Protein 3JSC (pdb70)

B-factor: mean 17.69, std 8.19, range [7.5, 48.82]

Sequence (96 aa):
SQFTLYKNKDKSSAKTYPYFVVDVQSDLLDNLNTRLVIPLTPIELLCPTIHIDEGDFIMMLTQQQMTSVPVVKILSEPVVNELSSTFRNEIIAAIDFLITGI

InterPro domains:
  IPR002712 Toxin CcdB [PF01845] (3-104)
  IPR011067 Plasmid maintenance toxin/Cell growth inhibitor [G3DSA:2.30.30.110] (1-105)

Structure (mmCIF, N/CA/C/O backbone):
data_3JSC
#
_entry.id   3JSC
#
_cell.length_a   84.487
_cell.length_b   84.487
_cell.length_c   84.487
_cell.angle_alpha   90.00
_cell.angle_beta   90.00
_cell.angle_gamma   90.00
#
_symmetry.space_group_name_H-M   'I 21 3'
#
loop_
_entity.id
_entity.type
_entity.pdbx_description
1 polymer CcdB
2 non-polymer 'SULFATE ION'
3 water water
#
loop_
_atom_site.group_PDB
_atom_site.id
_atom_site.type_symbol
_atom_site.label_atom_id
_atom_site.label_alt_id
_atom_site.label_comp_id
_atom_site.label_asym_id
_atom_site.label_entity_id
_atom_site.label_seq_id
_atom_site.pdbx_PDB_ins_code
_atom_site.Cartn_x
_atom_site.Cartn_y
_atom_site.Cartn_z
_atom_site.occupancy
_atom_site.B_iso_or_equiv
_atom_site.auth_seq_id
_atom_site.auth_comp_id
_atom_site.auth_asym_id
_atom_site.auth_atom_id
_atom_site.pdbx_PDB_model_num
ATOM 1 N N . SER A 1 2 ? -6.697 7.813 -5.671 1.00 10.28 2 SER A N 1
ATOM 2 C CA . SER A 1 2 ? -6.560 6.355 -5.744 1.00 10.07 2 SER A CA 1
ATOM 3 C C . SER A 1 2 ? -7.080 5.776 -4.431 1.00 9.39 2 SER A C 1
ATOM 4 O O . SER A 1 2 ? -7.017 6.445 -3.378 1.00 9.02 2 SER A O 1
ATOM 7 N N . GLN A 1 3 ? -7.590 4.553 -4.484 1.00 9.62 3 GLN A N 1
ATOM 8 C CA . GLN A 1 3 ? -8.420 4.073 -3.381 1.00 9.70 3 GLN A CA 1
ATOM 9 C C . GLN A 1 3 ? -7.601 3.819 -2.127 1.00 9.73 3 GLN A C 1
ATOM 10 O O . GLN A 1 3 ? -6.580 3.102 -2.159 1.00 10.25 3 GLN A O 1
ATOM 16 N N . PHE A 1 4 ? -8.105 4.371 -1.026 1.00 8.15 4 PHE A N 1
ATOM 17 C CA . PHE A 1 4 ? -7.500 4.314 0.317 1.00 10.33 4 PHE A CA 1
ATOM 18 C C . PHE A 1 4 ? -6.276 5.201 0.478 1.00 9.78 4 PHE A C 1
ATOM 19 O O . PHE A 1 4 ? -5.554 5.091 1.473 1.00 11.34 4 PHE A O 1
ATOM 27 N N . THR A 1 5 ? -6.049 6.099 -0.473 1.00 8.84 5 THR A N 1
ATOM 28 C CA . THR A 1 5 ? -5.013 7.118 -0.310 1.00 8.65 5 THR A CA 1
ATOM 29 C C . THR A 1 5 ? -5.507 8.275 0.520 1.00 8.78 5 THR A C 1
ATOM 30 O O . THR A 1 5 ? -6.679 8.665 0.427 1.00 9.89 5 THR A O 1
ATOM 34 N N . LEU A 1 6 ? -4.611 8.830 1.343 1.00 10.35 6 LEU A N 1
ATOM 35 C CA . LEU A 1 6 ? -4.856 10.045 2.107 1.00 9.24 6 LEU A CA 1
ATOM 36 C C . LEU A 1 6 ? -4.476 11.258 1.274 1.00 10.29 6 LEU A C 1
ATOM 37 O O . LEU A 1 6 ? -3.372 11.307 0.705 1.00 11.27 6 LEU A O 1
ATOM 42 N N . TYR A 1 7 ? -5.377 12.227 1.197 1.00 9.04 7 TYR A N 1
ATOM 43 C CA . TYR A 1 7 ? -5.144 13.493 0.498 1.00 8.99 7 TYR A CA 1
ATOM 44 C C . TYR A 1 7 ? -5.3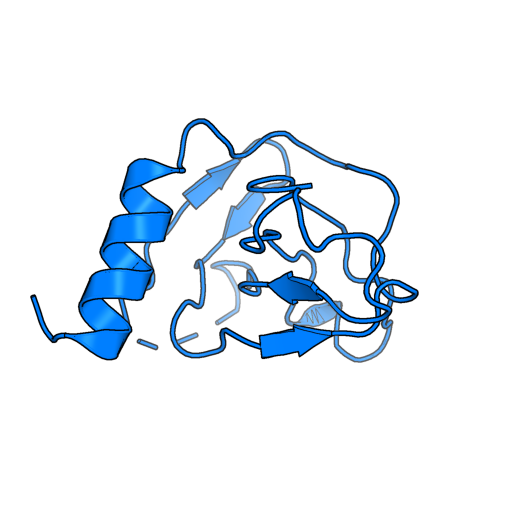49 14.663 1.433 1.00 10.69 7 TYR A C 1
ATOM 45 O O . TYR A 1 7 ? -6.251 14.631 2.273 1.00 10.58 7 TYR A O 1
ATOM 54 N N . LYS A 1 8 ? -4.540 15.715 1.293 1.00 10.93 8 LYS A N 1
ATOM 55 C CA . LYS A 1 8 ? -4.851 16.963 1.974 1.00 12.15 8 LYS A CA 1
ATOM 56 C C . LYS A 1 8 ? -6.016 17.649 1.280 1.00 12.69 8 LYS A C 1
ATOM 57 O O . LYS A 1 8 ? -6.129 17.619 0.053 1.00 13.24 8 LYS A O 1
ATOM 60 N N . ASN A 1 9 ? -6.877 18.266 2.084 1.00 11.26 9 ASN A N 1
ATOM 61 C CA . ASN A 1 9 ? -7.992 19.076 1.587 1.00 10.56 9 ASN A CA 1
ATOM 62 C C . ASN A 1 9 ? -7.482 20.459 1.230 1.00 13.54 9 ASN A C 1
ATOM 63 O O . ASN A 1 9 ? -7.103 21.221 2.122 1.00 14.47 9 ASN A O 1
ATOM 68 N N . LYS A 1 10 ? -7.507 20.772 -0.065 1.00 12.89 10 LYS A N 1
ATOM 69 C CA . LYS A 1 10 ? -7.002 22.052 -0.540 1.00 12.41 10 LYS A CA 1
ATOM 70 C C . LYS A 1 10 ? -7.996 23.185 -0.408 1.00 16.12 10 LYS A C 1
ATOM 71 O O . LYS A 1 10 ? -7.639 24.325 -0.680 1.00 18.48 10 LYS A O 1
ATOM 76 N N . ASP A 1 11 ? -9.225 22.891 -0.006 1.00 14.53 11 ASP A N 1
ATOM 77 C CA . ASP A 1 11 ? -10.215 23.926 0.263 1.00 16.16 11 ASP A CA 1
ATOM 78 C C . ASP A 1 11 ? -9.923 24.563 1.604 1.00 20.48 11 ASP A C 1
ATOM 79 O O . ASP A 1 11 ? -10.186 23.978 2.667 1.00 18.92 11 ASP A O 1
ATOM 84 N N . LYS A 1 12 ? -9.361 25.767 1.549 1.00 18.97 12 LYS A N 1
ATOM 85 C CA . LYS A 1 12 ? -8.838 26.437 2.727 1.00 20.40 12 LYS A CA 1
ATOM 86 C C . LYS A 1 12 ? -9.886 26.694 3.815 1.00 20.62 12 LYS A C 1
ATOM 87 O O . LYS A 1 12 ? -9.571 26.577 4.995 1.00 27.92 12 LYS A O 1
ATOM 91 N N . SER A 1 13 ? -11.123 27.024 3.435 1.00 22.72 13 SER A N 1
ATOM 92 C CA . SER A 1 13 ? -12.167 27.222 4.446 1.00 30.29 13 SER A CA 1
ATOM 93 C C . SER A 1 13 ? -12.407 25.959 5.261 1.00 30.97 13 SER A C 1
ATOM 94 O O . SER A 1 13 ? -12.409 25.984 6.498 1.00 39.45 13 SER A O 1
ATOM 97 N N . SER A 1 14 ? -12.578 24.838 4.576 1.00 20.96 14 SER A N 1
ATOM 98 C CA . SER A 1 14 ? -13.013 23.643 5.276 1.00 20.02 14 SER A CA 1
ATOM 99 C C . SER A 1 14 ? -11.855 22.859 5.841 1.00 16.73 14 SER A C 1
ATOM 100 O O . SER A 1 14 ? -12.087 21.902 6.574 1.00 18.25 14 SER A O 1
ATOM 103 N N . ALA A 1 15 ? -10.631 23.258 5.507 1.00 17.55 15 ALA A N 1
ATOM 104 C CA . ALA A 1 15 ? -9.459 22.458 5.895 1.00 15.54 15 ALA A CA 1
ATOM 105 C C . ALA A 1 15 ? -9.152 22.500 7.378 1.00 20.97 15 ALA A C 1
ATOM 106 O O . ALA A 1 15 ? -8.510 21.598 7.894 1.00 17.83 15 ALA A O 1
ATOM 108 N N . LYS A 1 16 ? -9.578 23.547 8.075 1.00 21.00 16 LYS A N 1
ATOM 109 C CA . LYS A 1 16 ? -9.347 23.577 9.512 1.00 20.30 16 LYS A CA 1
ATOM 110 C C . LYS A 1 16 ? -10.126 22.452 10.214 1.00 21.98 16 LYS A C 1
ATOM 111 O O . LYS A 1 16 ? -9.588 21.744 11.065 1.00 28.42 16 LYS A O 1
ATOM 114 N N . THR A 1 17 ? -11.374 22.249 9.808 1.00 18.52 17 THR A N 1
ATOM 115 C CA . THR A 1 17 ? -12.199 21.185 10.365 1.00 17.50 17 THR A CA 1
ATOM 116 C C . THR A 1 17 ? -11.922 19.819 9.713 1.00 16.08 17 THR A C 1
ATOM 117 O O . THR A 1 17 ? -11.929 18.775 10.391 1.00 17.55 17 THR A O 1
ATOM 121 N N . TYR A 1 18 ? -11.674 19.839 8.405 1.00 13.54 18 TYR A N 1
ATOM 122 C CA . TYR A 1 18 ? -11.481 18.603 7.643 1.00 13.34 18 TYR A CA 1
ATOM 123 C C . TYR A 1 18 ? -10.160 18.685 6.892 1.00 10.87 18 TYR A C 1
ATOM 124 O O . TYR A 1 18 ? -10.135 18.924 5.675 1.00 12.10 18 TYR A O 1
ATOM 133 N N . PRO A 1 19 ? -9.044 18.505 7.607 1.00 11.66 19 PRO A N 1
ATOM 134 C CA . PRO A 1 19 ? -7.736 18.707 6.966 1.00 11.27 19 PRO A CA 1
ATOM 135 C C . PRO A 1 19 ? -7.380 17.675 5.884 1.00 8.85 19 PRO A C 1
ATOM 136 O O . PRO A 1 19 ? -6.567 17.987 5.012 1.00 12.34 19 PRO A O 1
ATOM 140 N N . TYR A 1 20 ? -7.968 16.480 5.964 1.00 10.22 20 TYR A N 1
ATOM 141 C CA . TYR A 1 20 ? -7.606 15.402 5.045 1.00 10.09 20 TYR A CA 1
ATOM 142 C C . TYR A 1 20 ? -8.849 14.664 4.618 1.00 9.02 20 TYR A C 1
ATOM 143 O O . TYR A 1 20 ? -9.865 14.660 5.325 1.00 10.41 20 TYR A O 1
ATOM 152 N N . PHE A 1 21 ? -8.731 13.988 3.492 1.00 8.40 21 PHE A N 1
ATOM 153 C CA . PHE A 1 21 ? -9.744 13.088 2.988 1.00 8.48 21 PHE A CA 1
ATOM 154 C C . PHE A 1 21 ? -9.119 11.737 2.734 1.00 10.86 21 PHE A C 1
ATOM 155 O O . PHE A 1 21 ? -7.972 11.666 2.267 1.00 11.22 21 PHE A O 1
ATOM 163 N N . VAL A 1 22 ? -9.846 10.660 3.023 1.00 8.80 22 VAL A N 1
ATOM 164 C CA A VAL A 1 22 ? -9.488 9.321 2.555 0.56 9.47 22 VAL A CA 1
ATOM 165 C CA B VAL A 1 22 ? -9.433 9.363 2.500 0.44 9.55 22 VAL A CA 1
ATOM 166 C C . VAL A 1 22 ? -10.306 9.013 1.300 1.00 8.63 22 VAL A C 1
ATOM 167 O O . VAL A 1 22 ? -11.536 8.997 1.364 1.00 9.64 22 VAL A O 1
ATOM 174 N N . ASP A 1 23 ? -9.652 8.789 0.168 1.00 8.44 23 ASP A N 1
ATOM 175 C CA . ASP A 1 23 ? -10.335 8.467 -1.085 1.00 8.34 23 ASP A CA 1
ATOM 176 C C . ASP A 1 23 ? -10.854 7.022 -0.986 1.00 8.41 23 ASP A C 1
ATOM 177 O O . ASP A 1 23 ? -10.101 6.104 -0.621 1.00 9.34 23 ASP A O 1
ATOM 182 N N . VAL A 1 24 ? -12.154 6.827 -1.206 1.00 7.50 24 VAL A N 1
ATOM 183 C CA . VAL A 1 24 ? -12.746 5.476 -1.133 1.00 8.24 24 VAL A CA 1
ATOM 184 C C . VAL A 1 24 ? -13.378 5.003 -2.444 1.00 10.19 24 VAL A C 1
ATOM 185 O O . VAL A 1 24 ? -14.061 3.985 -2.468 1.00 10.32 24 VAL A O 1
ATOM 189 N N . GLN A 1 25 ? -13.087 5.715 -3.530 1.00 8.97 25 GLN A N 1
ATOM 190 C CA . GLN A 1 25 ? -13.652 5.395 -4.830 1.00 8.99 25 GLN A CA 1
ATOM 191 C C . GLN A 1 25 ? -12.890 4.292 -5.536 1.00 9.46 25 GLN A C 1
ATOM 192 O O . GLN A 1 25 ? -11.661 4.180 -5.408 1.00 11.09 25 GLN A O 1
ATOM 198 N N . SER A 1 26 ? -13.601 3.486 -6.328 1.00 10.80 26 SER A N 1
ATOM 199 C CA . SER A 1 26 ? -12.917 2.505 -7.171 1.00 9.64 26 SER A CA 1
ATOM 200 C C . SER A 1 26 ? -11.912 3.169 -8.107 1.00 11.48 26 SER A C 1
ATOM 201 O O . SER A 1 26 ? -12.233 4.155 -8.760 1.00 12.39 26 SER A O 1
ATOM 204 N N . ASP A 1 27 ? -10.707 2.609 -8.192 1.00 10.80 27 ASP A N 1
ATOM 205 C CA . ASP A 1 27 ? -9.701 3.145 -9.103 1.00 11.48 27 ASP A CA 1
ATOM 206 C C . ASP A 1 27 ? -10.183 3.111 -10.553 1.00 13.66 27 ASP A C 1
ATOM 207 O O . ASP A 1 27 ? -9.738 3.901 -11.373 1.00 16.72 27 ASP A O 1
ATOM 212 N N . LEU A 1 28 ? -11.088 2.192 -10.856 1.00 13.33 28 LEU A N 1
ATOM 213 C CA . LEU A 1 28 ? -11.584 2.084 -12.231 1.00 15.84 28 LEU A CA 1
ATOM 214 C C . LEU A 1 28 ? -12.334 3.327 -12.666 1.00 18.87 28 LEU A C 1
ATOM 215 O O . LEU A 1 28 ? -12.497 3.564 -13.859 1.00 18.02 28 LEU A O 1
ATOM 220 N N . LEU A 1 29 ? -12.777 4.123 -11.700 1.00 13.34 29 LEU A N 1
ATOM 221 C CA . LEU A 1 29 ? -13.601 5.292 -11.966 1.00 14.29 29 LEU A CA 1
ATOM 222 C C . LEU A 1 29 ? -12.888 6.607 -11.748 1.00 15.38 29 LEU A C 1
ATOM 223 O O . LEU A 1 29 ? -13.511 7.655 -11.706 1.00 15.00 29 LEU A O 1
ATOM 228 N N . ASP A 1 30 ? -11.564 6.585 -11.633 1.00 15.93 30 ASP A N 1
ATOM 229 C CA . ASP A 1 30 ? -10.902 7.812 -11.207 1.00 15.69 30 ASP A CA 1
ATOM 230 C C . ASP A 1 30 ? -10.578 8.813 -12.328 1.00 19.44 30 ASP A C 1
ATOM 231 O O . ASP A 1 30 ? -9.965 9.848 -12.077 1.00 21.83 30 ASP A O 1
ATOM 236 N N . ASN A 1 31 ? -11.057 8.516 -13.535 1.00 18.36 31 ASN A N 1
ATOM 237 C CA . ASN A 1 31 ? -11.141 9.534 -14.591 1.00 22.91 31 ASN A CA 1
ATOM 238 C C . ASN A 1 31 ? -12.349 10.462 -14.458 1.00 21.77 31 AS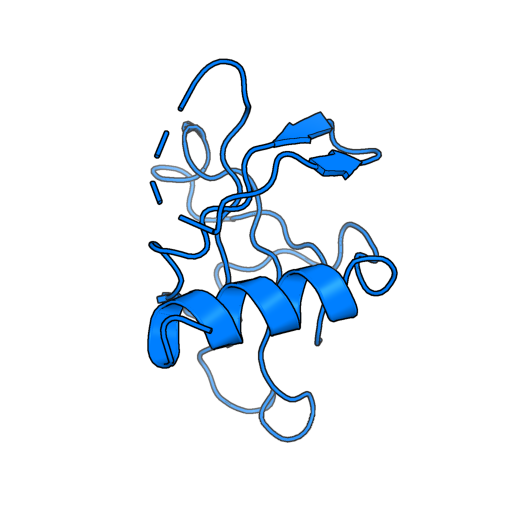N A C 1
ATOM 239 O O . ASN A 1 31 ? -12.447 11.459 -15.170 1.00 21.21 31 ASN A O 1
ATOM 244 N N . LEU A 1 32 ? -13.270 10.141 -13.557 1.00 15.64 32 LEU A N 1
ATOM 245 C CA . LEU A 1 32 ? -14.315 11.106 -13.229 1.00 14.95 32 LEU A CA 1
ATOM 246 C C . LEU A 1 32 ? -13.723 12.387 -12.646 1.00 15.33 32 LEU A C 1
ATOM 247 O O . LEU A 1 32 ? -12.608 12.384 -12.092 1.00 16.57 32 LEU A O 1
ATOM 252 N N . ASN A 1 33 ? -14.490 13.466 -12.729 1.00 16.39 33 ASN A N 1
ATOM 253 C CA . ASN A 1 33 ? -14.062 14.746 -12.162 1.00 17.38 33 ASN A CA 1
ATOM 254 C C . ASN A 1 33 ? -14.359 14.906 -10.679 1.00 16.71 33 ASN A C 1
ATOM 255 O O . ASN A 1 33 ? -14.024 15.926 -10.096 1.00 16.42 33 ASN A O 1
ATOM 260 N N . THR A 1 34 ? -15.008 13.908 -10.083 1.00 14.90 34 THR A N 1
ATOM 261 C CA . THR A 1 34 ? -15.297 13.906 -8.640 1.00 13.32 34 THR A CA 1
ATOM 262 C C . THR A 1 34 ? -14.740 12.637 -8.003 1.00 13.28 34 THR A C 1
ATOM 263 O O . THR A 1 34 ? -14.452 11.650 -8.677 1.00 13.20 34 THR A O 1
ATOM 267 N N . ARG A 1 35 ? -14.580 12.676 -6.689 1.00 11.74 35 ARG A N 1
ATOM 268 C CA . ARG A 1 35 ? -14.031 11.534 -5.970 1.00 10.85 35 ARG A CA 1
ATOM 269 C C . ARG A 1 35 ? -14.808 11.347 -4.684 1.00 8.05 35 ARG A C 1
ATOM 270 O O . ARG A 1 35 ? -14.949 12.284 -3.896 1.00 9.51 35 ARG A O 1
ATOM 278 N N . LEU A 1 36 ? -15.307 10.132 -4.462 1.00 9.41 36 LEU A N 1
ATOM 279 C CA . LEU A 1 36 ? -15.959 9.795 -3.186 1.00 8.54 36 LEU A CA 1
ATOM 280 C C . LEU A 1 36 ? -14.885 9.697 -2.095 1.00 9.08 36 LEU A C 1
ATOM 281 O O . LEU A 1 36 ? -13.906 8.938 -2.237 1.00 8.90 36 LEU A O 1
ATOM 286 N N . VAL A 1 37 ? -15.075 10.447 -1.016 1.00 8.30 37 VAL A N 1
ATOM 287 C CA . VAL A 1 37 ? -14.070 10.517 0.053 1.00 8.30 37 VAL A CA 1
ATOM 288 C C . VAL A 1 37 ? -14.740 10.469 1.422 1.00 10.44 37 VAL A C 1
ATOM 289 O O . VAL A 1 37 ? -15.922 10.787 1.569 1.00 10.37 37 VAL A O 1
ATOM 293 N N . ILE A 1 38 ? -13.998 10.032 2.434 1.00 8.82 38 ILE A N 1
ATOM 294 C CA . ILE A 1 38 ? -14.432 10.190 3.831 1.00 8.41 38 ILE A CA 1
ATOM 295 C C . ILE A 1 38 ? -13.539 11.254 4.467 1.00 9.41 38 ILE A C 1
ATOM 296 O O . ILE A 1 38 ? -12.308 11.141 4.440 1.00 9.37 38 ILE A O 1
ATOM 301 N N . PRO A 1 39 ? -14.125 12.326 5.003 1.00 8.17 39 PRO A N 1
ATOM 302 C CA . PRO A 1 39 ? -13.312 13.348 5.686 1.00 8.47 39 PRO A CA 1
ATOM 303 C C . PRO A 1 39 ? -12.764 12.900 7.045 1.00 9.40 39 PRO A C 1
ATOM 304 O O . PRO A 1 39 ? -13.411 12.104 7.740 1.00 10.14 39 PRO A O 1
ATOM 308 N N . LEU A 1 40 ? -11.576 13.404 7.380 1.00 10.03 40 LEU A N 1
ATOM 309 C CA . LEU A 1 40 ? -10.988 13.234 8.699 1.00 10.51 40 LEU A CA 1
ATOM 310 C C . LEU A 1 40 ? -11.027 14.551 9.448 1.00 10.29 40 LEU A C 1
ATOM 311 O O . LEU A 1 40 ? -10.730 15.599 8.890 1.00 12.37 40 LEU A O 1
ATOM 316 N N . THR A 1 41 ? -11.406 14.493 10.712 1.00 10.84 41 THR A N 1
ATOM 317 C CA . THR A 1 41 ? -11.329 15.657 11.581 1.00 13.58 41 THR A CA 1
ATOM 318 C C . THR A 1 41 ? -10.418 15.343 12.778 1.00 13.42 41 THR A C 1
ATOM 319 O O . THR A 1 41 ? -10.407 14.222 13.275 1.00 13.82 41 THR A O 1
ATOM 323 N N . PRO A 1 42 ? -9.613 16.320 13.227 1.00 13.38 42 PRO A N 1
ATOM 324 C CA . PRO A 1 42 ? -8.707 16.039 14.350 1.00 15.05 42 PRO A CA 1
ATOM 325 C C . PRO A 1 42 ? -9.474 15.684 15.616 1.00 16.72 42 PRO A C 1
ATOM 326 O O . PRO A 1 42 ? -10.522 16.261 15.879 1.00 17.50 42 PRO A O 1
ATOM 330 N N . ILE A 1 43 ? -8.950 14.751 16.402 1.00 15.12 43 ILE A N 1
ATOM 331 C CA . ILE A 1 43 ? -9.641 14.387 17.634 1.00 17.25 43 ILE A CA 1
ATOM 332 C C . ILE A 1 43 ? -9.827 15.588 18.564 1.00 26.91 43 ILE A C 1
ATOM 333 O O . ILE A 1 43 ? -10.802 15.646 19.306 1.00 28.94 43 ILE A O 1
ATOM 338 N N . GLU A 1 44 ? -8.898 16.540 18.506 1.00 21.68 44 GLU A N 1
ATOM 339 C CA . GLU A 1 44 ? -8.988 17.757 19.323 1.00 27.14 44 GLU A CA 1
ATOM 340 C C . GLU A 1 44 ? -10.258 18.569 19.055 1.00 34.19 44 GLU A C 1
ATOM 341 O O . GLU A 1 44 ? -10.718 19.306 19.923 1.00 37.63 44 GLU A O 1
ATOM 347 N N . LEU A 1 45 ? -10.820 18.438 17.857 1.00 28.95 45 LEU A N 1
ATOM 348 C CA . LEU A 1 45 ? -12.060 19.131 17.518 1.00 33.18 45 LEU A CA 1
ATOM 349 C C . LEU A 1 45 ? -13.272 18.271 17.841 1.00 37.05 45 LEU A C 1
ATOM 350 O O . LEU A 1 45 ? -14.404 18.661 17.565 1.00 48.82 45 LEU A O 1
ATOM 355 N N . LEU A 1 54 ? -18.835 3.351 13.676 1.00 25.32 54 LEU A N 1
ATOM 356 C CA . LEU A 1 54 ? -19.151 4.084 12.452 1.00 20.21 54 LEU A CA 1
ATOM 357 C C . LEU A 1 54 ? -18.038 5.074 12.108 1.00 20.44 54 LEU A C 1
ATOM 358 O O . LEU A 1 54 ? -17.664 5.207 10.939 1.00 18.38 54 LEU A O 1
ATOM 363 N N . CYS A 1 55 ? -17.520 5.747 13.139 1.00 22.15 55 CYS A N 1
ATOM 364 C CA . CYS A 1 55 ? -16.501 6.800 12.995 1.00 17.27 55 CYS A CA 1
ATOM 365 C C . CYS A 1 55 ? -15.277 6.478 13.843 1.00 18.14 55 CYS A C 1
ATOM 366 O O . CYS A 1 55 ? -15.061 7.112 14.879 1.00 23.41 55 CYS A O 1
ATOM 369 N N . PRO A 1 56 ? -14.478 5.519 13.388 1.00 19.66 56 PRO A N 1
ATOM 370 C CA . PRO A 1 56 ? -13.350 5.074 14.215 1.00 24.10 56 PRO A CA 1
ATOM 371 C C . PRO A 1 56 ? -12.321 6.164 14.358 1.00 24.20 56 PRO A C 1
ATOM 372 O O . PRO A 1 56 ? -12.182 7.019 13.484 1.00 19.19 56 PRO A O 1
ATOM 376 N N . THR A 1 57 ? -11.577 6.099 15.451 1.00 21.24 57 THR A N 1
ATOM 377 C CA . THR A 1 57 ? -10.406 6.935 15.628 1.00 18.04 57 THR A CA 1
ATOM 378 C C . THR A 1 57 ? -9.219 6.265 14.964 1.00 15.95 57 THR A C 1
ATOM 379 O O . THR A 1 57 ? -8.977 5.063 15.179 1.00 22.84 57 THR A O 1
ATOM 383 N N . ILE A 1 58 ? -8.466 7.023 14.182 1.00 14.64 58 ILE A N 1
ATOM 384 C CA . ILE A 1 58 ? -7.258 6.499 13.573 1.00 17.16 58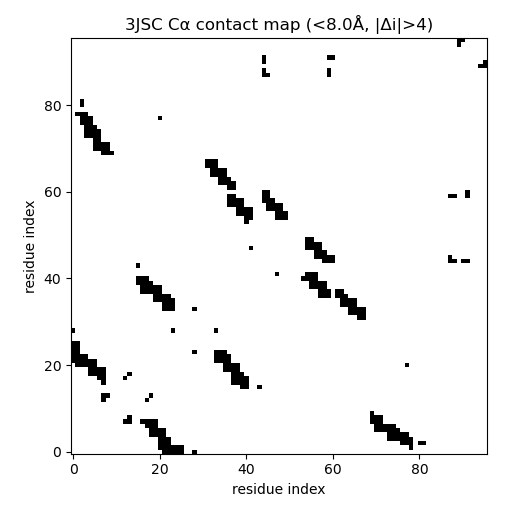 ILE A CA 1
ATOM 385 C C . ILE A 1 58 ? -6.014 7.326 13.909 1.00 19.68 58 ILE A C 1
ATOM 386 O O . ILE A 1 58 ? -6.058 8.550 14.070 1.00 18.12 58 ILE A O 1
ATOM 391 N N . HIS A 1 59 ? -4.890 6.628 14.019 1.00 16.57 59 HIS A N 1
ATOM 392 C CA . HIS A 1 59 ? -3.638 7.244 14.371 1.00 17.11 59 HIS A CA 1
ATOM 393 C C . HIS A 1 59 ? -2.650 6.986 13.254 1.00 16.69 59 HIS A C 1
ATOM 394 O O . HIS A 1 59 ? -2.194 5.844 13.051 1.00 20.84 59 HIS A O 1
ATOM 401 N N . ILE A 1 60 ? -2.339 8.042 12.527 1.00 17.68 60 ILE A N 1
ATOM 402 C CA . ILE A 1 60 ? -1.502 7.924 11.355 1.00 18.10 60 ILE A CA 1
ATOM 403 C C . ILE A 1 60 ? -0.358 8.916 11.468 1.00 18.36 60 ILE A C 1
ATOM 404 O O . ILE A 1 60 ? -0.309 9.730 12.399 1.00 21.41 60 ILE A O 1
ATOM 409 N N . ASP A 1 61 ? 0.580 8.855 10.533 1.00 21.16 61 ASP A N 1
ATOM 410 C CA . ASP A 1 61 ? 1.734 9.735 10.610 1.00 21.75 61 ASP A CA 1
ATOM 411 C C . ASP A 1 61 ? 1.358 11.210 10.710 1.00 21.59 61 ASP A C 1
ATOM 412 O O . ASP A 1 61 ? 2.054 12.002 11.340 1.00 23.76 61 ASP A O 1
ATOM 417 N N . GLU A 1 62 ? 0.231 11.580 10.105 1.00 18.47 62 GLU A N 1
ATOM 418 C CA . GLU A 1 62 ? -0.184 12.969 10.017 1.00 18.29 62 GLU A CA 1
ATOM 419 C C . GLU A 1 62 ? -0.929 13.463 11.253 1.00 18.22 62 GLU A C 1
ATOM 420 O O . GLU A 1 62 ? -1.234 14.650 11.356 1.00 21.35 62 GLU A O 1
ATOM 426 N N . GLY A 1 63 ? -1.263 12.539 12.145 1.00 16.68 63 GLY A N 1
ATOM 427 C CA . GLY A 1 63 ? -1.950 12.904 13.371 1.00 21.44 63 GLY A CA 1
ATOM 428 C C . GLY A 1 63 ? -3.029 11.934 13.787 1.00 15.73 63 GLY A C 1
ATOM 429 O O . GLY A 1 63 ? -3.068 10.781 13.350 1.00 17.33 63 GLY A O 1
ATOM 430 N N . ASP A 1 64 ? -3.909 12.416 14.660 1.00 15.16 64 ASP A N 1
ATOM 431 C CA . ASP A 1 64 ? -4.946 11.591 15.271 1.00 14.31 64 ASP A CA 1
ATOM 432 C C . ASP A 1 64 ? -6.307 12.145 14.878 1.00 13.63 64 ASP A C 1
ATOM 433 O O . ASP A 1 64 ? -6.619 13.318 15.146 1.00 13.18 64 ASP A O 1
ATOM 438 N N . PHE A 1 65 ? -7.123 11.298 14.242 1.00 13.22 65 PHE A N 1
ATOM 439 C CA . PHE A 1 65 ? -8.324 11.786 13.571 1.00 13.60 65 PHE A CA 1
ATOM 440 C C . PHE A 1 65 ? -9.505 10.885 13.843 1.00 14.57 65 PHE A C 1
ATOM 441 O O . PHE A 1 65 ? -9.341 9.695 14.114 1.00 13.98 65 PHE A O 1
ATOM 449 N N . ILE A 1 66 ? -10.693 11.470 13.763 1.00 11.77 66 ILE A N 1
ATOM 450 C CA . ILE A 1 66 ? -11.912 10.703 13.635 1.00 12.43 66 ILE A CA 1
ATOM 451 C C . ILE A 1 66 ? -12.189 10.587 12.151 1.00 11.81 66 ILE A C 1
ATOM 452 O O . ILE A 1 66 ? -12.193 11.591 11.422 1.00 11.83 66 ILE A O 1
ATOM 457 N N . MET A 1 67 ? -12.399 9.353 11.704 1.00 11.66 67 MET A N 1
ATOM 458 C CA A MET A 1 67 ? -12.818 9.068 10.333 0.51 12.51 67 MET A CA 1
ATOM 459 C CA B MET A 1 67 ? -12.816 9.102 10.333 0.49 12.51 67 MET A CA 1
ATOM 460 C C . MET A 1 67 ? -14.330 9.236 10.248 1.00 12.77 67 MET A C 1
ATOM 461 O O . MET A 1 67 ? -15.089 8.391 10.752 1.00 13.03 67 MET A O 1
ATOM 470 N N . LEU A 1 68 ? -14.773 10.312 9.616 1.00 10.06 68 LEU A N 1
ATOM 471 C CA . LEU A 1 68 ? -16.185 10.696 9.656 1.00 11.71 68 LEU A CA 1
ATOM 472 C C . LEU A 1 68 ? -16.985 10.065 8.542 1.00 9.99 68 LEU A C 1
ATOM 473 O O . LEU A 1 68 ? -17.446 10.736 7.610 1.00 10.53 68 LEU A O 1
ATOM 478 N N . THR A 1 69 ? -17.161 8.763 8.670 1.00 10.21 69 THR A N 1
ATOM 479 C CA . THR A 1 69 ? -17.872 7.987 7.669 1.00 11.02 69 THR A CA 1
ATOM 480 C C . THR A 1 69 ? -19.264 8.551 7.400 1.00 10.70 69 THR A C 1
ATOM 481 O O . THR A 1 69 ? -19.728 8.523 6.245 1.00 13.18 69 THR A O 1
ATOM 485 N N . GLN A 1 70 ? -19.931 9.062 8.429 1.00 14.24 70 GLN A N 1
ATOM 486 C CA . GLN A 1 70 ? -21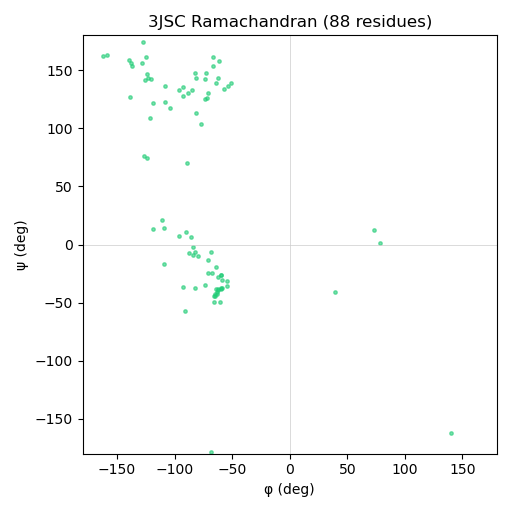.287 9.534 8.174 1.00 17.22 70 GLN A CA 1
ATOM 487 C C . GLN A 1 70 ? -21.303 10.806 7.334 1.00 15.84 70 GLN A C 1
ATOM 488 O O . GLN A 1 70 ? -22.360 11.185 6.808 1.00 16.74 70 GLN A O 1
ATOM 493 N N . GLN A 1 71 ? -20.137 11.451 7.195 1.00 12.33 71 GLN A N 1
ATOM 494 C CA A GLN A 1 71 ? -19.988 12.644 6.366 0.40 12.30 71 GLN A CA 1
ATOM 495 C CA B GLN A 1 71 ? -20.019 12.634 6.352 0.60 12.26 71 GLN A CA 1
ATOM 496 C C . GLN A 1 71 ? -19.317 12.332 5.022 1.00 10.98 71 GLN A C 1
ATOM 497 O O . GLN A 1 71 ? -18.790 13.243 4.359 1.00 11.82 71 GLN A O 1
ATOM 508 N N . MET A 1 72 ? -19.332 11.056 4.632 1.00 9.94 72 MET A N 1
ATOM 509 C CA . MET A 1 72 ? -18.820 10.639 3.324 1.00 10.77 72 MET A CA 1
ATOM 510 C C . MET A 1 72 ? -19.442 11.505 2.238 1.00 10.76 72 MET A C 1
ATOM 511 O O . MET A 1 72 ? -20.642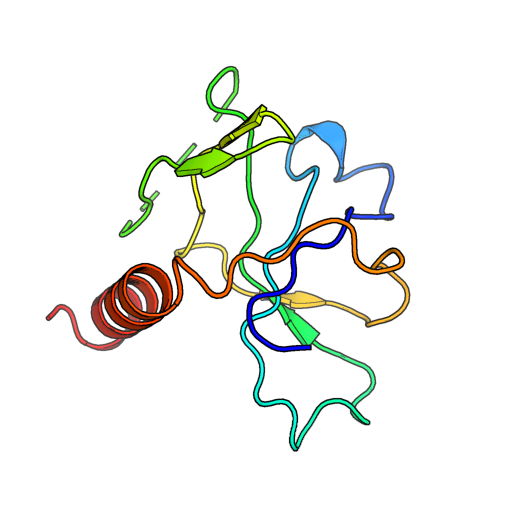 11.795 2.291 1.00 12.78 72 MET A O 1
ATOM 516 N N . THR A 1 73 ? -18.649 11.918 1.252 1.00 10.25 73 THR A N 1
ATOM 517 C CA . THR A 1 73 ? -19.141 12.821 0.232 1.00 9.11 73 THR A CA 1
ATOM 518 C C . THR A 1 73 ? -18.295 12.749 -1.016 1.00 12.52 73 THR A C 1
ATOM 519 O O . THR A 1 73 ? -17.184 12.271 -0.988 1.00 13.07 73 THR A O 1
ATOM 523 N N . SER A 1 74 ? -18.824 13.254 -2.111 1.00 14.46 74 SER A N 1
ATOM 524 C CA . SER A 1 74 ? -18.097 13.392 -3.348 1.00 11.49 74 SER A CA 1
ATOM 525 C C . SER A 1 74 ? -17.495 14.785 -3.378 1.00 13.97 74 SER A C 1
ATOM 526 O O . SER A 1 74 ? -18.154 15.754 -2.985 1.00 19.80 74 SER A O 1
ATOM 529 N N . VAL A 1 75 ? -16.233 14.901 -3.775 1.00 9.91 75 VAL A N 1
ATOM 530 C CA . VAL A 1 75 ? -15.595 16.205 -3.897 1.00 12.76 75 VAL A CA 1
ATOM 531 C C . VAL A 1 75 ? -14.958 16.353 -5.268 1.00 12.73 75 VAL A C 1
ATOM 532 O O . VAL A 1 75 ? -14.639 15.376 -5.912 1.00 13.58 75 VAL A O 1
ATOM 536 N N . PRO A 1 76 ? -14.768 17.600 -5.722 1.00 13.26 76 PRO A N 1
ATOM 537 C CA . PRO A 1 76 ? -14.054 17.785 -6.980 1.00 13.20 76 PRO A CA 1
ATOM 538 C C . PRO A 1 76 ? -12.632 17.291 -6.830 1.00 11.97 76 PRO A C 1
ATOM 539 O O . PRO A 1 76 ? -12.008 17.496 -5.792 1.00 14.49 76 PRO A O 1
ATOM 543 N N . VAL A 1 77 ? -12.123 16.614 -7.854 1.00 12.85 77 VAL A N 1
ATOM 544 C CA A VAL A 1 77 ? -10.760 16.108 -7.812 0.36 14.11 77 VAL A CA 1
ATOM 545 C CA B VAL A 1 77 ? -10.762 16.112 -7.820 0.64 14.06 77 VAL A CA 1
ATOM 546 C C . VAL A 1 77 ? -9.766 17.250 -7.603 1.00 15.46 77 VAL A C 1
ATOM 547 O O . VAL A 1 77 ? -8.723 17.064 -6.985 1.00 15.64 77 VAL A O 1
ATOM 554 N N . LYS A 1 78 ? -10.101 18.438 -8.100 1.00 14.57 78 LYS A N 1
ATOM 555 C CA . LYS A 1 78 ? -9.204 19.588 -7.935 1.00 15.85 78 LYS A CA 1
ATOM 556 C C . LYS A 1 78 ? -9.064 20.112 -6.504 1.00 16.89 78 LYS A C 1
ATOM 557 O O . LYS A 1 78 ? -8.232 20.982 -6.254 1.00 19.91 78 LYS A O 1
ATOM 561 N N . ILE A 1 79 ? -9.834 19.601 -5.541 1.00 13.66 79 ILE A N 1
ATOM 562 C CA . ILE A 1 79 ? -9.524 19.975 -4.152 1.00 14.05 79 ILE A CA 1
ATOM 563 C C . ILE A 1 79 ? -8.664 18.953 -3.415 1.00 14.26 79 ILE A C 1
ATOM 564 O O . ILE A 1 79 ? -8.400 19.117 -2.218 1.00 16.01 79 ILE A O 1
ATOM 569 N N . LEU A 1 80 ? -8.186 17.943 -4.141 1.00 13.31 80 LEU A N 1
ATOM 570 C CA . LEU A 1 80 ? -7.273 16.960 -3.568 1.00 12.86 80 LEU A CA 1
ATOM 571 C C . LEU A 1 80 ? -5.824 17.324 -3.866 1.00 14.95 80 LEU A C 1
ATOM 572 O O . LEU A 1 80 ? -5.468 17.643 -5.007 1.00 16.11 80 LEU A O 1
ATOM 577 N N . SER A 1 81 ? -4.992 17.260 -2.842 1.00 13.13 81 SER A N 1
ATOM 578 C CA . SER A 1 81 ? -3.544 17.394 -3.014 1.00 13.58 81 SER A CA 1
ATOM 579 C C . SER A 1 81 ? -2.958 16.204 -3.758 1.00 15.61 81 SER A C 1
ATOM 580 O O . SER A 1 81 ? 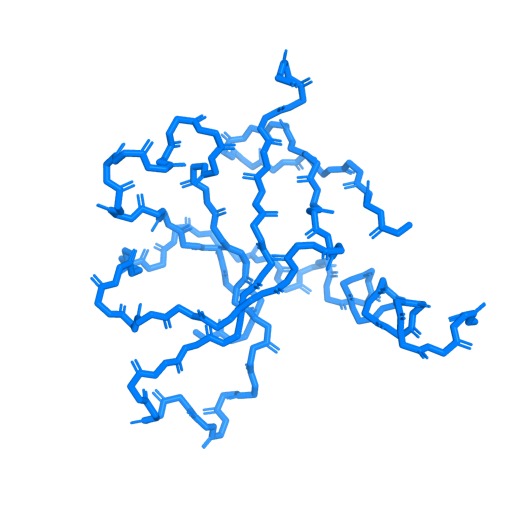-3.662 15.280 -4.148 1.00 15.63 81 SER A O 1
ATOM 583 N N . GLU A 1 82 ? -1.644 16.207 -3.945 1.00 15.08 82 GLU A N 1
ATOM 584 C CA . GLU A 1 82 ? -0.973 14.978 -4.316 1.00 16.45 82 GLU A CA 1
ATOM 585 C C . GLU A 1 82 ? -1.063 13.991 -3.139 1.00 13.02 82 GLU A C 1
ATOM 586 O O . GLU A 1 82 ? -1.349 14.389 -2.006 1.00 13.84 82 GLU A O 1
ATOM 588 N N . PRO A 1 83 ? -0.846 12.706 -3.407 1.00 14.78 83 PRO A N 1
ATOM 589 C CA . PRO A 1 83 ? -0.946 11.741 -2.302 1.00 14.03 83 PRO A CA 1
ATOM 590 C C . PRO A 1 83 ? -0.077 12.118 -1.112 1.00 15.82 83 PRO A C 1
ATOM 591 O O . PRO A 1 83 ? 1.101 12.508 -1.269 1.00 16.58 83 PRO A O 1
ATOM 595 N N . VAL A 1 84 ? -0.630 11.995 0.087 1.00 13.23 84 VAL A N 1
ATOM 596 C CA A VAL A 1 84 ? 0.158 12.295 1.274 0.29 14.47 84 VAL A CA 1
ATOM 597 C CA B VAL A 1 84 ? 0.091 12.306 1.314 0.71 14.41 84 VAL A CA 1
ATOM 598 C C . VAL A 1 84 ? 0.535 11.050 2.072 1.00 17.16 84 VAL A C 1
ATOM 599 O O . VAL A 1 84 ? 1.607 11.025 2.695 1.00 20.93 84 VAL A O 1
ATOM 606 N N . ASN A 1 85 ? -0.307 10.010 2.048 1.00 13.85 85 ASN A N 1
ATOM 607 C CA . ASN A 1 85 ? -0.052 8.804 2.824 1.00 16.42 85 ASN A CA 1
ATOM 608 C C . ASN A 1 85 ? -0.911 7.666 2.277 1.00 15.97 85 ASN A C 1
ATOM 609 O O . ASN A 1 85 ? -1.865 7.899 1.531 1.00 13.42 85 ASN A O 1
ATOM 614 N N . GLU A 1 86 ? -0.53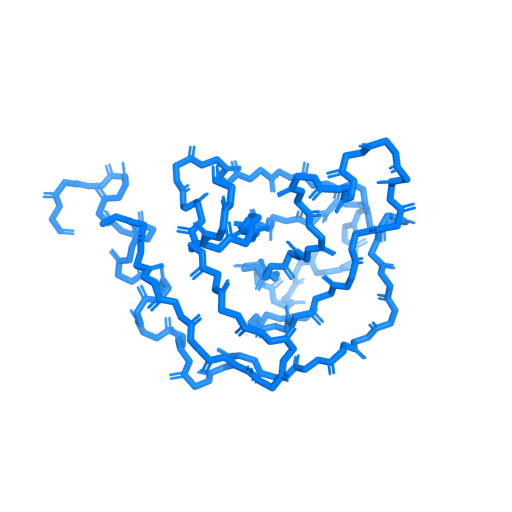8 6.441 2.626 1.00 15.87 86 GLU A N 1
ATOM 615 C CA . GLU A 1 86 ? -1.211 5.221 2.181 1.00 16.15 86 GLU A CA 1
ATOM 616 C C . GLU A 1 86 ? -2.029 4.731 3.362 1.00 19.50 86 GLU A C 1
ATOM 617 O O . GLU A 1 86 ? -1.453 4.397 4.395 1.00 23.74 86 GLU A O 1
ATOM 623 N N . LEU A 1 87 ? -3.357 4.688 3.217 1.00 11.68 87 LEU A N 1
ATOM 624 C CA . LEU A 1 87 ? -4.239 4.140 4.245 1.00 10.90 87 LEU A CA 1
ATOM 625 C C . LEU A 1 87 ? -4.887 2.837 3.834 1.00 11.01 87 LEU A C 1
ATOM 626 O O . LEU A 1 87 ? -5.890 2.398 4.409 1.00 10.96 87 LEU A O 1
ATOM 631 N N . SER A 1 88 ? -4.277 2.174 2.869 1.00 11.35 88 SER A N 1
ATOM 632 C CA A SER A 1 88 ? -4.754 0.862 2.454 0.45 11.72 88 SER A CA 1
ATOM 633 C CA B SER A 1 88 ? -4.767 0.864 2.457 0.55 11.71 88 SER A CA 1
ATOM 634 C C . SER A 1 88 ? -4.748 -0.142 3.606 1.00 10.64 88 SER A C 1
ATOM 635 O O . SER A 1 88 ? -5.517 -1.104 3.602 1.00 11.71 88 SER A O 1
ATOM 640 N N . THR A 1 89 ? -3.888 0.087 4.596 1.00 10.82 89 THR A N 1
ATOM 641 C CA . THR A 1 89 ? -3.859 -0.801 5.770 1.00 12.32 89 THR A CA 1
ATOM 642 C C . THR A 1 89 ? -5.195 -0.783 6.532 1.00 11.06 89 THR A C 1
ATOM 643 O O . THR A 1 89 ? -5.560 -1.777 7.184 1.00 12.68 89 THR A O 1
ATOM 647 N N . PHE A 1 90 ? -5.924 0.333 6.456 1.00 10.03 90 PHE A N 1
ATOM 648 C CA . PHE A 1 90 ? -7.233 0.467 7.086 1.00 10.16 90 PHE A CA 1
ATOM 649 C C . PHE A 1 90 ? -8.377 0.052 6.165 1.00 10.21 90 PHE A C 1
ATOM 650 O O . PHE A 1 90 ? -9.535 0.244 6.525 1.00 10.57 90 PHE A O 1
ATOM 658 N N . ARG A 1 91 ? -8.080 -0.568 5.027 1.00 9.41 91 ARG A N 1
ATOM 659 C CA . ARG A 1 91 ? -9.148 -0.791 4.033 1.00 11.62 91 ARG A CA 1
ATOM 660 C C . ARG A 1 91 ? -10.331 -1.625 4.528 1.00 11.94 91 ARG A C 1
ATOM 661 O O . ARG A 1 91 ? -11.476 -1.350 4.177 1.00 11.44 91 ARG A O 1
ATOM 669 N N . ASN A 1 92 ? -10.079 -2.647 5.332 1.00 10.64 92 ASN A N 1
ATOM 670 C CA . ASN A 1 92 ? -11.197 -3.453 5.794 1.00 10.53 92 ASN A CA 1
ATOM 671 C C . ASN A 1 92 ? -12.015 -2.720 6.844 1.00 10.82 92 ASN A C 1
ATOM 672 O O . ASN A 1 92 ? -13.243 -2.874 6.880 1.00 13.37 92 ASN A O 1
ATOM 677 N N . GLU A 1 93 ? -11.358 -1.934 7.686 1.00 10.25 93 GLU A N 1
ATOM 678 C CA . GLU A 1 93 ? -12.064 -1.095 8.649 1.00 10.40 93 GLU A CA 1
ATOM 679 C C . GLU A 1 93 ? -12.923 -0.062 7.916 1.00 11.58 93 GLU A C 1
ATOM 680 O O . GLU A 1 93 ? -14.054 0.229 8.329 1.00 11.38 93 GLU A O 1
ATOM 686 N N . ILE A 1 94 ? -12.380 0.511 6.851 1.00 10.13 94 ILE A N 1
ATOM 687 C CA . ILE A 1 94 ? -13.095 1.527 6.073 1.00 10.80 94 ILE A CA 1
ATOM 688 C C . ILE A 1 94 ? -14.318 0.906 5.396 1.00 11.51 94 ILE A C 1
ATOM 689 O O . ILE A 1 94 ? -15.442 1.440 5.482 1.00 11.56 94 ILE A O 1
ATOM 694 N N . ILE A 1 95 ? -14.126 -0.225 4.720 1.00 10.81 95 ILE A N 1
ATOM 695 C CA . ILE A 1 95 ? -15.240 -0.880 4.053 1.00 10.60 95 ILE A CA 1
ATOM 696 C C . ILE A 1 95 ? -16.272 -1.335 5.087 1.00 11.98 95 ILE A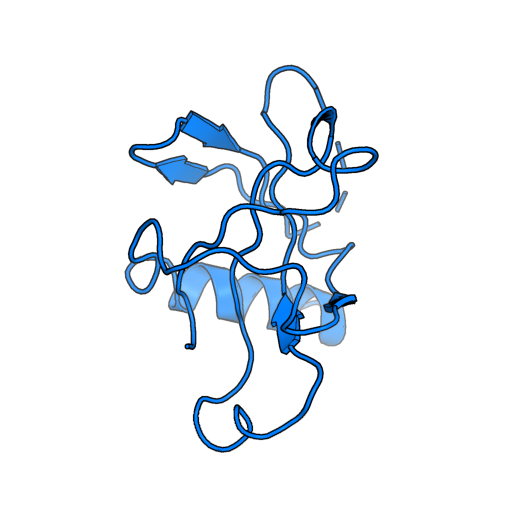 C 1
ATOM 697 O O . ILE A 1 95 ? -17.464 -1.190 4.853 1.00 12.66 95 ILE A O 1
ATOM 702 N N . ALA A 1 96 ? -15.834 -1.815 6.247 1.00 12.03 96 ALA A N 1
ATOM 703 C CA . ALA A 1 96 ? -16.802 -2.192 7.283 1.00 12.85 96 ALA A CA 1
ATOM 704 C C . ALA A 1 96 ? -17.630 -0.993 7.766 1.00 12.32 96 ALA A C 1
ATOM 705 O O . ALA A 1 96 ? -18.832 -1.136 8.045 1.00 13.06 96 ALA A O 1
ATOM 707 N N . ALA A 1 97 ? -16.996 0.173 7.896 1.00 10.88 97 ALA A N 1
ATOM 708 C CA . ALA A 1 97 ? -17.690 1.378 8.333 1.00 9.35 97 ALA A CA 1
ATOM 709 C C . ALA A 1 97 ? -18.718 1.801 7.286 1.00 10.89 97 ALA A C 1
ATOM 710 O O . ALA A 1 97 ? -19.859 2.149 7.636 1.00 11.61 97 ALA A O 1
ATOM 712 N N . ILE A 1 98 ? -18.327 1.767 6.008 1.00 10.47 98 ILE A N 1
ATOM 713 C CA . ILE A 1 98 ? -19.250 2.104 4.933 1.00 11.70 98 ILE A CA 1
ATOM 714 C C . ILE A 1 98 ? -20.415 1.115 4.887 1.00 11.12 98 ILE A C 1
ATOM 715 O O . ILE A 1 98 ? -21.574 1.518 4.763 1.00 11.19 98 ILE A O 1
ATOM 720 N N . ASP A 1 99 ? -20.118 -0.166 5.037 1.00 11.93 99 ASP A N 1
ATOM 721 C CA . ASP A 1 99 ? -21.174 -1.185 5.048 1.00 10.75 99 ASP A CA 1
ATOM 722 C C . ASP A 1 99 ? -22.122 -0.948 6.222 1.00 12.76 99 ASP A C 1
ATOM 723 O O . ASP A 1 99 ? -23.335 -1.133 6.083 1.00 15.27 99 ASP A O 1
ATOM 728 N N . PHE A 1 100 ? -21.596 -0.543 7.367 1.00 10.94 100 PHE A N 1
ATOM 729 C CA . PHE A 1 100 ? -22.437 -0.248 8.538 1.00 12.86 100 PHE A CA 1
ATOM 730 C C . PHE A 1 100 ? -23.358 0.946 8.265 1.00 13.49 100 PHE A C 1
ATOM 731 O O . PHE A 1 100 ? -24.568 0.910 8.561 1.00 14.54 100 PHE A O 1
ATOM 739 N N . LEU A 1 101 ? -22.800 1.986 7.661 1.00 11.34 101 LEU A N 1
ATOM 740 C CA . LEU A 1 101 ? -23.580 3.185 7.352 1.00 11.87 101 LEU A CA 1
ATOM 741 C C . LEU A 1 101 ? -24.778 2.864 6.450 1.00 11.74 101 LEU A C 1
ATOM 742 O O . LEU A 1 101 ? -25.855 3.448 6.618 1.00 11.96 101 LEU A O 1
ATOM 747 N N . ILE A 1 102 ? -24.587 1.939 5.510 1.00 10.84 102 ILE A N 1
ATOM 748 C CA . ILE A 1 102 ? -25.612 1.605 4.538 1.00 13.23 102 ILE A CA 1
ATOM 749 C C . ILE A 1 102 ? -26.498 0.442 4.977 1.00 17.05 102 ILE A C 1
ATOM 750 O O . ILE A 1 102 ? -27.705 0.475 4.747 1.00 16.02 102 ILE A O 1
ATOM 755 N N . THR A 1 103 ? -25.933 -0.555 5.656 1.00 16.54 103 THR A N 1
ATOM 756 C CA . THR A 1 103 ? -26.698 -1.764 5.988 1.00 16.89 103 THR A CA 1
ATOM 757 C C . THR A 1 103 ? -27.066 -1.940 7.454 1.00 18.74 103 THR A C 1
ATOM 758 O O . THR A 1 103 ? -27.934 -2.770 7.777 1.00 24.14 103 THR A O 1
ATOM 762 N N . GLY A 1 104 ? -26.412 -1.218 8.351 1.00 16.91 104 GLY A N 1
ATOM 763 C CA . GLY A 1 104 ? -26.662 -1.367 9.770 1.00 18.69 104 GLY A CA 1
ATOM 764 C C . GLY A 1 104 ? -25.975 -2.593 10.349 1.00 21.50 104 GLY A C 1
ATOM 765 O O . GLY A 1 104 ? -26.116 -2.871 11.540 1.00 23.06 104 GLY A O 1
ATOM 766 N N . ILE A 1 105 ? -25.240 -3.310 9.502 1.00 20.17 105 ILE A N 1
ATOM 767 C CA . ILE A 1 105 ? -24.498 -4.505 9.914 1.00 25.51 105 ILE A CA 1
ATOM 768 C C . ILE A 1 105 ? -22.998 -4.259 9.829 1.00 28.44 105 ILE A C 1
ATOM 769 O O . ILE A 1 105 ? -22.518 -3.671 8.860 1.00 20.85 105 ILE A O 1
#

Secondary structure (DSSP, 8-state):
-TTEEEEE--HHHHTT--EEEE-S-GGGTTSSEEEEEEEEETT----EEEETTEEEEE-GGG-EEEEGGGEEEEEEE-GGGHHHHHHHHHHHHH--

Solvent-accessible surface area: 5451 Å² total; per-residue (Å²): 54,51,19,12,0,14,46,4,110,53,139,100,37,24,103,60,55,24,40,10,0,0,10,19,44,82,167,96,31,153,94,123,59,17,66,0,0,6,0,16,26,82,136,133,86,40,29,66,2,124,24,136,56,23,54,9,42,0,24,0,94,90,46,59,62,11,72,52,139,43,20,27,75,97,63,36,103,4,26,117,48,118,118,71,0,73,58,8,24,67,93,70,129,86,48,174

Organism: Aliivibrio fischeri (NCBI:txid668)

Foldseek 3Di:
DAQFKWAFQPVVCCQAFGIWGFHDDPVPVVDQKTWTFTWGAPVVCFDWDQDPVGITTGRVVPTDIGGPVRTDPTDDGRVVCVVVSVVSNCCNVPVD

Radius of gyration: 12.38 Å; Cα contacts (8 Å, |Δi|>4): 212; chains: 1; bounding box: 28×32×34 Å

CATH classification: 2.30.30.110

Nearest PDB structures (foldseek):
  3jsc-assembly1_A-2  TM=1.011E+00  e=1.314E-18  Aliivibrio fischeri
  3jrz-assembly1_A-2  TM=9.588E-01  e=1.900E-15  Aliivibrio fischeri
  4ely-assembly1_D  TM=9.577E-01  e=8.242E-15  Aliivibrio fischeri
  3tcj-assembly1_A  TM=9.694E-01  e=1.482E-14  Aliivibrio fischeri
  3tcj-assembly1_B  TM=9.600E-01  e=2.826E-14  Aliivibrio fischeri